Protein AF-A0A7C1AJK0-F1 (afdb_monomer)

Nearest PDB structures (foldseek):
  2ox6-assembly2_C  TM=2.836E-01  e=2.609E+00  Shewanella oneidensis MR-1
  5je6-assembly1_A  TM=2.688E-01  e=2.057E+00  Burkholderia glumae

Radius of gyration: 14.6 Å; Cα contacts (8 Å, |Δi|>4): 174; chains: 1; bounding box: 45×23×35 Å

Secondary structure (DSSP, 8-state):
-HHHHHHHHHHHHHHHTT-HHHHHHHHHHHHGGGS--TT--EEEEESTTSSHHHHHHHHHHT-SS---EE-S---HHHHHHHHHTT--EEEE---HHHHHHHHHHHSTTT--HHHHHHHHHHH-

pLDDT: mean 95.64, std 4.33, range [61.78, 98.62]

Solvent-accessible surface area (backbone atoms only — not comparable to full-atom values): 6879 Å² total; per-residue (Å²): 114,73,60,64,52,52,43,50,53,48,52,54,49,55,76,36,22,60,39,36,89,61,35,49,66,57,45,30,78,78,52,43,72,37,39,72,51,97,75,45,61,32,32,51,41,29,53,69,72,26,51,53,71,56,54,51,50,54,52,57,71,71,44,98,57,95,74,48,56,15,32,92,71,62,32,25,16,54,56,53,46,26,54,74,69,72,31,55,62,48,77,42,78,55,64,63,69,62,21,38,51,52,43,30,73,76,36,60,87,71,39,52,70,69,59,39,52,52,51,46,67,54,42,109

Foldseek 3Di:
DVQVVLLVVLVVLLVCLQPLVPNQVVVCVVPPLLADDPQAQEEQEEAAPLCRVVVVVVVCVPDPDDHRYRYDSNGLSRQVVCVVVVHHYHYRDDDQVNRLVVVCVVPVSRDDSVSSSSSNVRND

Mean predicted aligned error: 2.84 Å

Sequence (124 aa):
MKIKLKKLRRRIRTFLSDKPEVYIPLARILKGDFIVNKKTEIVIEGYPRSGNSFAEAAFRFSQTRPVRIAHHSHAAAQVRAGAHWHIPTIVLLREPEEAVRSLMMHHPQLFDAKMAFHEYLIFY

Structure (mmCIF, N/CA/C/O backbone):
data_AF-A0A7C1AJK0-F1
#
_entry.id   AF-A0A7C1AJK0-F1
#
loop_
_atom_site.group_PDB
_atom_site.id
_atom_site.type_symbol
_atom_site.label_atom_id
_atom_site.label_alt_id
_atom_site.label_comp_id
_atom_site.label_asym_id
_atom_site.label_entity_id
_atom_site.label_seq_id
_atom_site.pdbx_PDB_ins_code
_atom_site.Cartn_x
_atom_site.Cartn_y
_atom_site.Cartn_z
_atom_site.occupancy
_atom_site.B_iso_or_equiv
_atom_site.auth_seq_id
_atom_site.auth_comp_id
_atom_site.auth_asym_id
_atom_site.auth_atom_id
_atom_site.pdbx_PDB_model_num
ATOM 1 N N . MET A 1 1 ? 23.940 10.127 -9.007 1.00 61.78 1 MET A N 1
ATOM 2 C CA . MET A 1 1 ? 24.052 9.364 -7.737 1.00 61.78 1 MET A CA 1
ATOM 3 C C . MET A 1 1 ? 22.715 9.195 -6.995 1.00 61.78 1 MET A C 1
ATOM 5 O O . MET A 1 1 ? 22.338 8.065 -6.712 1.00 61.78 1 MET A O 1
ATOM 9 N N . LYS A 1 2 ? 21.941 10.269 -6.753 1.00 80.25 2 LYS A N 1
ATOM 10 C CA . LYS A 1 2 ? 20.691 10.223 -5.955 1.00 80.25 2 LYS A CA 1
ATOM 11 C C . LYS A 1 2 ? 19.583 9.291 -6.501 1.00 80.25 2 LYS A C 1
ATOM 13 O O . LYS A 1 2 ? 18.900 8.646 -5.713 1.00 80.25 2 LYS A O 1
ATOM 18 N N . ILE A 1 3 ? 19.417 9.170 -7.825 1.00 85.06 3 ILE A N 1
ATOM 19 C CA . ILE A 1 3 ? 18.373 8.312 -8.435 1.00 85.06 3 ILE A CA 1
ATOM 20 C C . ILE A 1 3 ? 18.686 6.817 -8.278 1.00 85.06 3 ILE A C 1
ATOM 22 O O . ILE A 1 3 ? 17.796 6.049 -7.925 1.00 85.06 3 ILE A O 1
ATOM 26 N N . LYS A 1 4 ? 19.948 6.400 -8.472 1.00 86.62 4 LYS A N 1
ATOM 27 C CA . LYS A 1 4 ? 20.359 4.995 -8.285 1.00 86.62 4 LYS A CA 1
ATOM 28 C C . LYS A 1 4 ? 20.078 4.524 -6.854 1.00 86.62 4 LYS A C 1
ATOM 30 O O . LYS A 1 4 ? 19.514 3.451 -6.673 1.00 86.62 4 LYS A O 1
ATOM 35 N N . LEU A 1 5 ? 20.370 5.366 -5.858 1.00 91.06 5 LEU A N 1
ATOM 36 C CA . LEU A 1 5 ? 20.064 5.079 -4.455 1.00 91.06 5 LEU A CA 1
ATOM 37 C C . LEU A 1 5 ? 18.550 4.982 -4.195 1.00 91.06 5 LEU A C 1
ATOM 39 O O . LEU A 1 5 ? 18.109 4.063 -3.511 1.00 91.06 5 LEU A O 1
ATOM 43 N N . LYS A 1 6 ? 17.736 5.877 -4.778 1.00 89.31 6 LYS A N 1
ATOM 44 C CA . LYS A 1 6 ? 16.264 5.796 -4.689 1.00 89.31 6 LYS A CA 1
ATOM 45 C C . LYS A 1 6 ? 15.722 4.498 -5.299 1.00 89.31 6 LYS A C 1
ATOM 47 O O . LYS A 1 6 ? 14.885 3.850 -4.675 1.00 89.31 6 LYS A O 1
ATOM 52 N N . LYS A 1 7 ? 16.227 4.090 -6.470 1.00 89.19 7 LYS A N 1
ATOM 53 C CA . LYS A 1 7 ? 15.856 2.822 -7.121 1.00 89.19 7 LYS A CA 1
ATOM 54 C C . LYS A 1 7 ? 16.281 1.607 -6.291 1.00 89.19 7 LYS A C 1
ATOM 56 O O . LYS A 1 7 ? 15.486 0.689 -6.123 1.00 89.19 7 LYS A O 1
ATOM 61 N N . LEU A 1 8 ? 17.486 1.617 -5.715 1.00 92.00 8 LEU A N 1
ATOM 62 C CA . LEU A 1 8 ? 17.951 0.553 -4.819 1.00 92.00 8 LEU A CA 1
ATOM 63 C C . LEU A 1 8 ? 17.067 0.444 -3.570 1.00 92.00 8 LEU A C 1
ATOM 65 O O . LEU A 1 8 ? 16.557 -0.632 -3.271 1.00 92.00 8 LEU A O 1
ATOM 69 N N . ARG A 1 9 ? 16.805 1.570 -2.891 1.00 91.31 9 ARG A N 1
ATOM 70 C CA . ARG A 1 9 ? 15.894 1.625 -1.739 1.00 91.31 9 ARG A CA 1
ATOM 71 C C . ARG A 1 9 ? 14.505 1.099 -2.099 1.00 91.31 9 ARG A C 1
ATOM 73 O O . ARG A 1 9 ? 13.898 0.395 -1.297 1.00 91.31 9 ARG A O 1
ATOM 80 N N . ARG A 1 10 ? 13.998 1.425 -3.293 1.00 91.94 10 ARG A N 1
ATOM 81 C CA . ARG A 1 10 ? 12.698 0.939 -3.767 1.00 91.94 10 ARG A CA 1
ATOM 82 C C . ARG A 1 10 ? 12.701 -0.576 -3.971 1.00 91.94 10 ARG A C 1
ATOM 84 O O . ARG A 1 10 ? 11.790 -1.219 -3.470 1.00 91.94 10 ARG A O 1
ATOM 91 N N . ARG A 1 11 ? 13.736 -1.142 -4.600 1.00 92.19 11 ARG A N 1
ATOM 92 C CA . ARG A 1 11 ? 13.886 -2.601 -4.765 1.00 92.19 11 ARG A CA 1
ATOM 93 C C . ARG A 1 11 ? 13.918 -3.333 -3.427 1.00 92.19 11 ARG A C 1
ATOM 95 O O . ARG A 1 11 ? 13.181 -4.295 -3.262 1.00 92.19 11 ARG A O 1
ATOM 102 N N . ILE A 1 12 ? 14.703 -2.838 -2.467 1.00 93.38 12 ILE A N 1
ATOM 103 C CA . ILE A 1 12 ? 14.752 -3.401 -1.107 1.00 93.38 12 ILE A CA 1
ATOM 104 C C . ILE A 1 12 ? 13.364 -3.340 -0.465 1.00 93.38 12 ILE A C 1
ATOM 106 O O . ILE A 1 12 ? 12.868 -4.344 0.033 1.00 93.38 12 ILE A O 1
ATOM 110 N N . ARG A 1 13 ? 12.699 -2.178 -0.527 1.00 93.38 13 ARG A N 1
ATOM 111 C CA . ARG A 1 13 ? 11.334 -2.023 -0.008 1.00 93.38 13 ARG A CA 1
ATOM 112 C C . ARG A 1 13 ? 10.378 -3.028 -0.651 1.00 93.38 13 ARG A C 1
ATOM 114 O O . ARG A 1 13 ? 9.595 -3.626 0.068 1.00 93.38 13 ARG A O 1
ATOM 121 N N . THR A 1 14 ? 10.426 -3.196 -1.970 1.00 93.38 14 THR A N 1
ATOM 122 C CA . THR A 1 14 ? 9.555 -4.117 -2.711 1.00 93.38 14 THR A CA 1
ATOM 123 C C . THR A 1 14 ? 9.811 -5.567 -2.313 1.00 93.38 14 THR A C 1
ATOM 125 O O . THR A 1 14 ? 8.861 -6.266 -1.990 1.00 93.38 14 THR A O 1
ATOM 128 N N . PHE A 1 15 ? 11.072 -5.990 -2.202 1.00 94.00 15 PHE A N 1
ATOM 129 C CA . PHE A 1 15 ? 11.428 -7.334 -1.733 1.00 94.00 15 PHE A CA 1
ATOM 130 C C . PHE A 1 15 ? 10.924 -7.652 -0.314 1.00 94.00 15 PHE A C 1
ATOM 132 O O . PHE A 1 15 ? 10.658 -8.808 0.006 1.00 94.00 15 PHE A O 1
ATOM 139 N N . LEU A 1 16 ? 10.818 -6.636 0.546 1.00 94.56 16 LEU A N 1
ATOM 140 C CA . LEU A 1 16 ? 10.268 -6.779 1.894 1.00 94.56 16 LEU A CA 1
ATOM 141 C C . LEU A 1 16 ? 8.748 -6.594 1.936 1.00 94.56 16 LEU A C 1
ATOM 143 O O . LEU A 1 16 ? 8.126 -6.946 2.931 1.00 94.56 16 LEU A O 1
ATOM 147 N N . SER A 1 17 ? 8.143 -6.008 0.901 1.00 93.56 17 SER A N 1
ATOM 148 C CA . SER A 1 17 ? 6.762 -5.517 0.948 1.00 93.56 17 SER A CA 1
ATOM 149 C C . SER A 1 17 ? 5.697 -6.604 1.009 1.00 93.56 17 SER A C 1
ATOM 151 O O . SER A 1 17 ? 4.543 -6.272 1.235 1.00 93.56 17 SER A O 1
ATOM 153 N N . ASP A 1 18 ? 6.070 -7.868 0.863 1.00 94.62 18 ASP A N 1
ATOM 154 C CA . ASP A 1 18 ? 5.226 -9.050 1.001 1.00 94.62 18 ASP A CA 1
ATOM 155 C C . ASP A 1 18 ? 5.426 -9.780 2.338 1.00 94.62 18 ASP A C 1
ATOM 157 O O . ASP A 1 18 ? 4.694 -10.726 2.590 1.00 94.62 18 ASP A O 1
ATOM 161 N N . LYS A 1 19 ? 6.365 -9.367 3.204 1.00 96.50 19 LYS A N 1
ATOM 162 C CA . LYS A 1 19 ? 6.732 -10.054 4.463 1.00 96.50 19 LYS A CA 1
ATOM 163 C C . LYS A 1 19 ? 6.287 -9.243 5.690 1.00 96.50 19 LYS A C 1
ATOM 165 O O . LYS A 1 19 ? 7.025 -8.340 6.107 1.00 96.50 19 LYS A O 1
ATOM 170 N N . PRO A 1 20 ? 5.098 -9.505 6.271 1.00 95.94 20 PRO A N 1
ATOM 171 C CA . PRO A 1 20 ? 4.555 -8.729 7.388 1.00 95.94 20 PRO A CA 1
ATOM 172 C C . PRO A 1 20 ? 5.488 -8.614 8.591 1.00 95.94 20 PRO A C 1
ATOM 174 O O . PRO A 1 20 ? 5.620 -7.533 9.163 1.00 95.94 20 PRO A O 1
ATOM 177 N N . GLU A 1 21 ? 6.171 -9.703 8.936 1.00 95.19 21 GLU A N 1
ATOM 178 C CA . GLU A 1 21 ? 6.999 -9.847 10.136 1.00 95.19 21 GLU A CA 1
ATOM 179 C C . GLU A 1 21 ? 8.187 -8.880 10.126 1.00 95.19 21 GLU A C 1
ATOM 181 O O . GLU A 1 21 ? 8.648 -8.438 11.175 1.00 95.19 21 GLU A O 1
ATOM 186 N N . VAL A 1 22 ? 8.655 -8.509 8.931 1.00 95.25 22 VAL A N 1
ATOM 187 C CA . VAL A 1 22 ? 9.777 -7.585 8.736 1.00 95.25 22 VAL A CA 1
ATOM 188 C C . VAL A 1 22 ? 9.280 -6.195 8.349 1.00 95.25 22 VAL A C 1
ATOM 190 O O . VAL A 1 22 ? 9.731 -5.186 8.897 1.00 95.25 22 VAL A O 1
ATOM 193 N N . TYR A 1 23 ? 8.345 -6.119 7.400 1.00 96.06 23 TYR A N 1
ATOM 194 C CA . TYR A 1 23 ? 7.906 -4.848 6.836 1.00 96.06 23 TYR A CA 1
ATOM 195 C C . TYR A 1 23 ? 7.109 -4.011 7.831 1.00 96.06 23 TYR A C 1
ATOM 197 O O . TYR A 1 23 ? 7.351 -2.810 7.927 1.00 96.06 23 TYR A O 1
ATOM 205 N N . ILE A 1 24 ? 6.169 -4.613 8.568 1.00 96.69 24 ILE A N 1
ATOM 206 C CA . ILE A 1 24 ? 5.252 -3.869 9.441 1.00 96.69 24 ILE A CA 1
ATOM 207 C C . ILE A 1 24 ? 6.002 -3.173 10.584 1.00 96.69 24 ILE A C 1
ATOM 209 O O . ILE A 1 24 ? 5.814 -1.961 10.728 1.00 96.69 24 ILE A O 1
ATOM 213 N N . PRO A 1 25 ? 6.888 -3.839 11.359 1.00 94.75 25 PRO A N 1
ATOM 214 C CA . PRO A 1 25 ? 7.643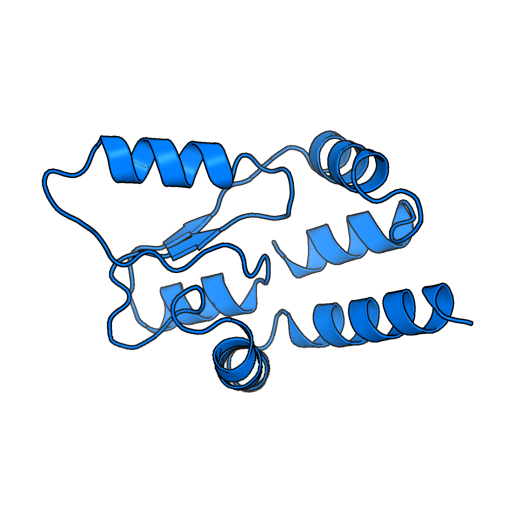 -3.160 12.413 1.00 94.75 25 PRO A CA 1
ATOM 215 C C . PRO A 1 25 ? 8.483 -1.996 11.878 1.00 94.75 25 PRO A C 1
ATOM 217 O O . PRO A 1 25 ? 8.425 -0.892 12.419 1.00 94.75 25 PRO A O 1
ATOM 220 N N . LEU A 1 26 ? 9.198 -2.207 10.766 1.00 94.06 26 LEU A N 1
ATOM 221 C CA . LEU A 1 26 ? 10.029 -1.174 10.146 1.00 94.06 26 LEU A CA 1
ATOM 222 C C . LEU A 1 26 ? 9.191 0.000 9.624 1.00 94.06 26 LEU A C 1
ATOM 224 O O . LEU A 1 26 ? 9.524 1.166 9.843 1.00 94.06 26 LEU A O 1
ATOM 228 N N . ALA A 1 27 ? 8.093 -0.294 8.927 1.00 94.06 27 ALA A N 1
ATOM 229 C CA . ALA A 1 27 ? 7.223 0.722 8.359 1.00 94.06 27 ALA A CA 1
ATOM 230 C C . ALA A 1 27 ? 6.524 1.539 9.452 1.00 94.06 27 ALA A C 1
ATOM 232 O O . ALA A 1 27 ? 6.371 2.745 9.275 1.00 94.06 27 ALA A O 1
ATOM 233 N N . ARG A 1 28 ? 6.154 0.930 10.588 1.00 94.50 28 ARG A N 1
ATOM 234 C CA . ARG A 1 28 ? 5.531 1.630 11.724 1.00 94.50 28 ARG A CA 1
ATOM 235 C C . ARG A 1 28 ? 6.419 2.720 12.307 1.00 94.50 28 ARG A C 1
ATOM 237 O O . ARG A 1 28 ? 5.907 3.787 12.622 1.00 94.50 28 ARG A O 1
ATOM 244 N N . ILE A 1 29 ? 7.730 2.494 12.393 1.00 93.12 29 ILE A N 1
ATOM 245 C CA . ILE A 1 29 ? 8.681 3.512 12.875 1.00 93.12 29 ILE A CA 1
ATOM 246 C C . ILE A 1 29 ? 8.663 4.746 11.959 1.00 93.12 29 ILE A C 1
ATOM 248 O O . ILE A 1 29 ? 8.783 5.873 12.424 1.00 93.12 29 ILE A O 1
ATOM 252 N N . LEU A 1 30 ? 8.487 4.539 10.651 1.00 90.38 30 LEU A N 1
ATOM 253 C CA . LEU A 1 30 ? 8.577 5.604 9.649 1.00 90.38 30 LEU A CA 1
ATOM 254 C C . LEU A 1 30 ? 7.236 6.267 9.314 1.00 90.38 30 LEU A C 1
ATOM 256 O O . LEU A 1 30 ? 7.224 7.406 8.854 1.00 90.38 30 LEU A O 1
ATOM 260 N N . LYS A 1 31 ? 6.123 5.540 9.452 1.00 91.38 31 LYS A N 1
ATOM 261 C CA . LYS A 1 31 ? 4.791 5.947 8.974 1.00 91.38 31 LYS A CA 1
ATOM 262 C C . LYS A 1 31 ? 3.709 5.942 10.060 1.00 91.38 31 LYS A C 1
ATOM 264 O O . LYS A 1 31 ? 2.586 6.342 9.774 1.00 91.38 31 LYS A O 1
ATOM 269 N N . GLY A 1 32 ? 4.020 5.517 11.284 1.00 92.56 32 GLY A N 1
ATOM 270 C CA . GLY A 1 32 ? 3.096 5.576 12.417 1.00 92.56 32 GLY A CA 1
ATOM 271 C C . GLY A 1 32 ? 1.775 4.848 12.158 1.00 92.56 32 GLY A C 1
ATOM 272 O O . GLY A 1 32 ? 1.768 3.704 11.699 1.00 92.56 32 GLY A O 1
ATOM 273 N N . ASP A 1 33 ? 0.667 5.534 12.443 1.00 91.00 33 ASP A N 1
ATOM 274 C CA . ASP A 1 33 ? -0.695 4.981 12.422 1.00 91.00 33 ASP A CA 1
ATOM 275 C C . ASP A 1 33 ? -1.239 4.661 11.021 1.00 91.00 33 ASP A C 1
ATOM 277 O O . ASP A 1 33 ? -2.249 3.970 10.910 1.00 91.00 33 ASP A O 1
ATOM 281 N N . PHE A 1 34 ? -0.552 5.077 9.949 1.00 94.38 34 PHE A N 1
ATOM 282 C CA . PHE A 1 34 ? -0.862 4.600 8.596 1.00 94.38 34 PHE A CA 1
ATOM 283 C C . PHE A 1 34 ? -0.600 3.103 8.435 1.00 94.38 34 PHE A C 1
ATOM 285 O O . PHE A 1 34 ? -1.141 2.477 7.524 1.00 94.38 34 PHE A O 1
ATOM 292 N N . ILE A 1 35 ? 0.241 2.537 9.303 1.00 97.75 35 ILE A N 1
ATOM 293 C CA . ILE A 1 35 ? 0.559 1.121 9.301 1.00 97.75 35 ILE A CA 1
ATOM 294 C C . ILE A 1 35 ? -0.319 0.378 10.305 1.00 97.75 35 ILE A C 1
ATOM 296 O O . ILE A 1 35 ? -0.454 0.794 11.461 1.00 97.75 35 ILE A O 1
ATOM 300 N N . VAL A 1 36 ? -0.865 -0.754 9.858 1.00 97.50 36 VAL A N 1
ATOM 301 C CA . VAL A 1 36 ? -1.724 -1.638 10.652 1.00 97.50 36 VAL A CA 1
ATOM 302 C C . VAL A 1 36 ? -1.139 -1.910 12.042 1.00 97.50 36 VAL A C 1
ATOM 304 O O . VAL A 1 36 ? 0.042 -2.232 12.225 1.00 97.50 36 VAL A O 1
ATOM 307 N N . ASN A 1 37 ? -1.978 -1.731 13.058 1.00 96.19 37 ASN A N 1
ATOM 308 C CA . ASN A 1 37 ? -1.637 -1.905 14.461 1.00 96.19 37 ASN A CA 1
ATOM 309 C C . ASN A 1 37 ? -2.861 -2.349 15.279 1.00 96.19 37 ASN A C 1
ATOM 311 O O . ASN A 1 37 ? -3.961 -2.475 14.757 1.00 96.19 37 ASN A O 1
ATOM 315 N N . LYS A 1 38 ? -2.676 -2.565 16.587 1.00 94.50 38 LYS A N 1
ATOM 316 C CA . LYS A 1 38 ? -3.732 -3.049 17.498 1.00 94.50 38 LYS A CA 1
ATOM 317 C C . LYS A 1 38 ? -4.958 -2.130 17.606 1.00 94.50 38 LYS A C 1
ATOM 319 O O . LYS A 1 38 ? -5.981 -2.563 18.112 1.00 94.50 38 LYS A O 1
ATOM 324 N N . LYS A 1 39 ? -4.842 -0.861 17.207 1.00 96.62 39 LYS A N 1
ATOM 325 C CA . LYS A 1 39 ? -5.947 0.105 17.188 1.00 96.62 39 LYS A CA 1
ATOM 326 C C . LYS A 1 39 ? -6.572 0.238 15.797 1.00 96.62 39 LYS A C 1
ATOM 328 O O . LYS A 1 39 ? -7.494 1.028 15.648 1.00 96.62 39 LYS A O 1
ATOM 333 N N . THR A 1 40 ? -6.049 -0.441 14.776 1.00 98.19 40 THR A N 1
ATOM 334 C CA . THR A 1 40 ? -6.607 -0.390 13.422 1.00 98.19 40 THR A CA 1
ATOM 335 C C . THR A 1 40 ? -7.961 -1.084 13.395 1.00 98.19 40 THR A C 1
ATOM 337 O O . THR A 1 40 ? -8.101 -2.200 13.883 1.00 98.19 40 THR A O 1
ATOM 340 N N . GLU A 1 41 ? -8.942 -0.417 12.799 1.00 98.38 41 GLU A N 1
ATOM 341 C CA . GLU A 1 41 ? -10.320 -0.902 12.696 1.00 98.38 41 GLU A CA 1
ATOM 342 C C . GLU A 1 41 ? -10.634 -1.439 11.296 1.00 98.38 41 GLU A C 1
ATOM 344 O O . GLU A 1 41 ? -11.496 -2.298 11.143 1.00 98.38 41 GLU A O 1
ATOM 349 N N . ILE A 1 42 ? -9.927 -0.949 10.275 1.00 98.62 42 ILE A N 1
ATOM 350 C CA . ILE A 1 42 ? -10.046 -1.404 8.888 1.00 98.62 42 ILE A CA 1
ATOM 351 C C . ILE A 1 42 ? -8.737 -1.145 8.134 1.00 98.62 42 ILE A C 1
ATOM 353 O O . ILE A 1 42 ? -8.047 -0.150 8.378 1.00 98.62 42 ILE A O 1
ATOM 357 N N . VAL A 1 43 ? -8.397 -2.031 7.203 1.00 98.62 43 VAL A N 1
ATOM 358 C CA . VAL A 1 43 ? -7.324 -1.830 6.223 1.00 98.62 43 VAL A CA 1
ATOM 359 C C . VAL A 1 43 ? -7.953 -1.507 4.872 1.00 98.62 43 VAL A C 1
ATOM 361 O O . VAL A 1 43 ? -8.817 -2.245 4.405 1.00 98.62 43 VAL A O 1
ATOM 364 N N . ILE A 1 44 ? -7.517 -0.421 4.233 1.00 98.44 44 ILE A N 1
ATOM 365 C CA . ILE A 1 44 ? -7.903 -0.086 2.855 1.00 98.44 44 ILE A CA 1
ATOM 366 C C . ILE A 1 44 ? -6.621 0.129 2.066 1.00 98.44 44 ILE A C 1
ATOM 368 O O . ILE A 1 44 ? -5.897 1.105 2.280 1.00 98.44 44 ILE A O 1
ATOM 372 N N . GLU A 1 45 ? -6.324 -0.804 1.170 1.00 98.00 45 GLU A N 1
ATOM 373 C CA . GLU A 1 45 ? -5.084 -0.795 0.407 1.00 98.00 45 GLU A CA 1
ATOM 374 C C . GLU A 1 45 ? -5.268 -1.293 -1.015 1.00 98.00 45 GLU A C 1
ATOM 376 O O . GLU A 1 45 ? -6.176 -2.043 -1.343 1.00 98.00 45 GLU A O 1
ATOM 381 N N . GLY A 1 46 ? -4.337 -0.891 -1.856 1.00 98.12 46 GLY A N 1
ATOM 382 C CA . GLY A 1 46 ? -4.262 -1.253 -3.255 1.00 98.12 46 GLY A CA 1
ATOM 383 C C . GLY A 1 46 ? -2.892 -0.865 -3.777 1.00 98.12 46 GLY A C 1
ATOM 384 O O . GLY A 1 46 ? -2.202 -0.007 -3.206 1.00 98.12 46 GLY A O 1
ATOM 385 N N . TYR A 1 47 ? -2.502 -1.442 -4.909 1.00 98.19 47 TYR A N 1
ATOM 386 C CA . TYR A 1 47 ? -1.328 -0.957 -5.623 1.00 98.19 47 TYR A CA 1
ATOM 387 C C . TYR A 1 47 ? -1.480 0.558 -5.887 1.00 98.19 47 TYR A C 1
ATOM 389 O O . TYR A 1 47 ? -2.614 1.037 -6.063 1.00 98.19 47 TYR A O 1
ATOM 397 N N . PRO A 1 48 ? -0.395 1.362 -5.895 1.00 97.56 48 PRO A N 1
ATOM 398 C CA . PRO A 1 48 ? -0.500 2.791 -6.156 1.00 97.56 48 PRO A CA 1
ATOM 399 C C . PRO A 1 48 ? -1.327 3.077 -7.411 1.00 97.56 48 PRO A C 1
ATOM 401 O O . PRO A 1 48 ? -1.236 2.365 -8.401 1.00 97.56 48 PRO A O 1
ATOM 404 N N . ARG A 1 49 ? -2.110 4.161 -7.388 1.00 97.38 49 ARG A N 1
ATOM 405 C CA . ARG A 1 49 ? -2.973 4.573 -8.515 1.00 97.38 49 ARG A CA 1
ATOM 406 C C . ARG A 1 49 ? -4.177 3.653 -8.804 1.00 97.38 49 ARG A C 1
ATOM 408 O O . ARG A 1 49 ? -4.803 3.805 -9.851 1.00 97.38 49 ARG A O 1
ATOM 415 N N . SER A 1 50 ? -4.568 2.806 -7.849 1.00 98.19 50 SER A N 1
ATOM 416 C CA . SER A 1 50 ? -5.764 1.938 -7.924 1.00 98.19 50 SER A CA 1
ATOM 417 C C . 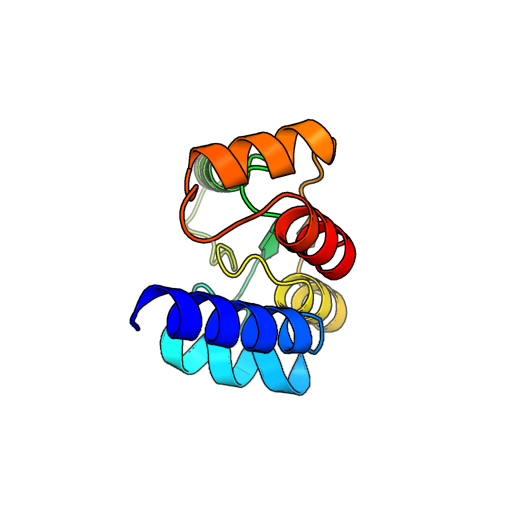SER A 1 50 ? -6.988 2.505 -7.182 1.00 98.19 50 SER A C 1
ATOM 419 O O . SER A 1 50 ? -7.774 1.761 -6.617 1.00 98.19 50 SER A O 1
ATOM 421 N N . GLY A 1 51 ? -7.134 3.834 -7.104 1.00 97.69 51 GLY A N 1
ATOM 422 C CA . GLY A 1 51 ? -8.285 4.462 -6.429 1.00 97.69 51 GLY A CA 1
ATOM 423 C C . GLY A 1 51 ? -8.192 4.562 -4.899 1.00 97.69 51 GLY A C 1
ATOM 424 O O . GLY A 1 51 ? -9.177 4.914 -4.262 1.00 97.69 51 GLY A O 1
ATOM 425 N N . ASN A 1 52 ? -7.014 4.325 -4.307 1.00 97.75 52 ASN A N 1
ATOM 426 C CA . ASN A 1 52 ? -6.791 4.344 -2.850 1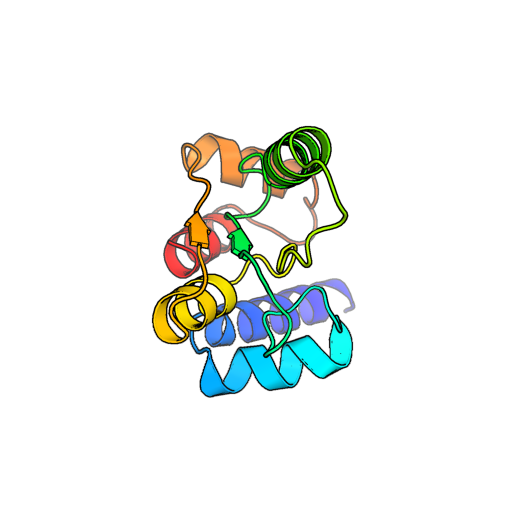.00 97.75 52 ASN A CA 1
ATOM 427 C C . ASN A 1 52 ? -7.368 5.573 -2.134 1.00 97.75 52 ASN A C 1
ATOM 429 O O . ASN A 1 52 ? -8.164 5.428 -1.214 1.00 97.75 52 ASN A O 1
ATOM 433 N N . SER A 1 53 ? -7.001 6.779 -2.572 1.00 96.44 53 SER A N 1
ATOM 434 C CA . SER A 1 53 ? -7.464 8.017 -1.933 1.00 96.44 53 SER A CA 1
ATOM 435 C C . SER A 1 53 ? -8.972 8.225 -2.084 1.00 96.44 53 SER A C 1
ATOM 437 O O . SER A 1 53 ? -9.605 8.750 -1.176 1.00 96.44 53 SER A O 1
ATOM 439 N N . PHE A 1 54 ? -9.559 7.788 -3.205 1.00 98.00 54 PHE A N 1
ATOM 440 C CA . PHE A 1 54 ? -11.007 7.851 -3.404 1.00 98.00 54 PHE A CA 1
ATOM 441 C C . PHE A 1 54 ? -11.732 6.902 -2.447 1.00 98.00 54 PHE A C 1
ATOM 443 O O . PH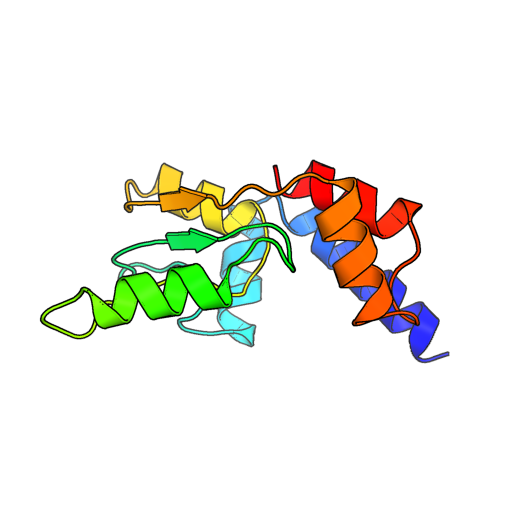E A 1 54 ? -12.635 7.334 -1.742 1.00 98.00 54 PHE A O 1
ATOM 450 N N . ALA A 1 55 ? -11.310 5.637 -2.377 1.00 98.31 55 ALA A N 1
ATOM 451 C CA . ALA A 1 55 ? -11.927 4.645 -1.499 1.00 98.31 55 ALA A CA 1
ATOM 452 C C . ALA A 1 55 ? -11.784 5.018 -0.017 1.00 98.31 55 ALA A C 1
ATOM 454 O O . ALA A 1 55 ? -12.742 4.895 0.740 1.00 98.31 55 ALA A O 1
ATOM 455 N N . GLU A 1 56 ? -10.615 5.520 0.392 1.00 97.62 56 GLU A N 1
ATOM 456 C CA . GLU A 1 56 ? -10.400 6.030 1.747 1.00 97.62 56 GLU A CA 1
ATOM 457 C C . GLU A 1 56 ? -11.357 7.189 2.065 1.00 97.62 56 GLU A C 1
ATOM 459 O O . GLU A 1 56 ? -12.053 7.150 3.080 1.00 97.62 56 GLU A O 1
ATOM 464 N N . ALA A 1 57 ? -11.434 8.197 1.189 1.00 98.00 57 ALA A N 1
ATOM 465 C CA . ALA A 1 57 ? -12.308 9.352 1.382 1.00 98.00 57 ALA A CA 1
ATOM 466 C C . ALA A 1 57 ? -13.792 8.958 1.395 1.00 98.00 57 ALA A C 1
ATOM 468 O O . ALA A 1 57 ? -14.523 9.375 2.291 1.00 98.00 57 ALA A O 1
ATOM 469 N N . ALA A 1 58 ? -14.228 8.118 0.453 1.00 98.38 58 ALA A N 1
ATOM 470 C CA . ALA A 1 58 ? -15.598 7.619 0.375 1.00 98.38 58 ALA A CA 1
ATOM 471 C C . ALA A 1 58 ? -15.976 6.810 1.623 1.00 98.38 58 ALA A C 1
ATOM 473 O O . ALA A 1 58 ? -17.054 7.007 2.189 1.00 98.38 58 ALA A O 1
ATOM 474 N N . PHE A 1 59 ? -15.069 5.9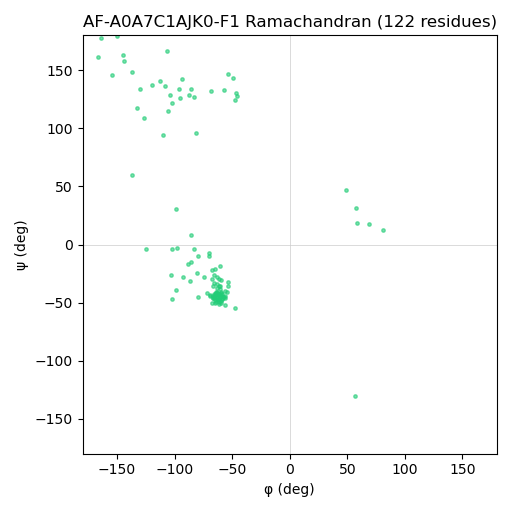50 2.102 1.00 98.38 59 PHE A N 1
ATOM 475 C CA . PHE A 1 59 ? -15.283 5.206 3.336 1.00 98.38 59 PHE A CA 1
ATOM 476 C C . PHE A 1 59 ? -15.432 6.157 4.521 1.00 98.38 59 PHE A C 1
ATOM 478 O O . PHE A 1 59 ? -16.431 6.057 5.227 1.00 98.38 59 PHE A O 1
ATOM 485 N N . ARG A 1 60 ? -14.499 7.106 4.709 1.00 97.62 60 ARG A N 1
ATOM 486 C CA . ARG A 1 60 ? -14.557 8.098 5.799 1.00 97.62 60 ARG A CA 1
ATOM 487 C C . ARG A 1 60 ? -15.842 8.914 5.771 1.00 97.62 60 ARG A C 1
ATOM 489 O O . ARG A 1 60 ? -16.458 9.081 6.815 1.00 97.62 60 ARG A O 1
ATOM 496 N N . PHE A 1 61 ? -16.240 9.388 4.593 1.00 98.25 61 PHE A N 1
ATOM 497 C CA . PHE A 1 61 ? -17.463 10.166 4.404 1.00 98.25 61 PHE A CA 1
ATOM 498 C C . PHE A 1 61 ? -18.722 9.377 4.787 1.00 98.25 61 PHE A C 1
ATOM 500 O O . PHE A 1 61 ? -19.693 9.953 5.261 1.00 98.25 61 PHE A O 1
ATOM 507 N N . SER A 1 62 ? -18.684 8.053 4.634 1.00 98.12 62 SER A N 1
ATOM 508 C CA . SER A 1 62 ? -19.800 7.166 4.971 1.00 98.12 62 SER A CA 1
ATOM 509 C C . SER A 1 62 ? -19.861 6.785 6.459 1.00 98.12 62 SER A C 1
ATOM 511 O O . SER A 1 62 ? -20.779 6.071 6.856 1.00 98.12 62 SER A O 1
ATOM 513 N N . GLN A 1 63 ? -18.896 7.205 7.292 1.00 98.12 63 GLN A N 1
ATOM 514 C CA . GLN A 1 63 ? -18.873 6.862 8.718 1.00 98.12 63 GLN A CA 1
ATOM 515 C C . GLN A 1 63 ? -19.539 7.936 9.578 1.00 98.12 63 GLN A C 1
ATOM 517 O O . GLN A 1 63 ? -19.330 9.130 9.389 1.00 98.12 63 GLN A O 1
ATOM 522 N N . THR A 1 64 ? -20.254 7.507 10.618 1.00 98.06 64 THR A N 1
ATOM 523 C CA . THR A 1 64 ? -20.842 8.403 11.633 1.00 98.06 64 THR A CA 1
ATOM 524 C C . THR A 1 64 ? -19.838 8.867 12.691 1.00 98.06 64 THR A C 1
ATOM 526 O O . THR A 1 64 ? -20.139 9.750 13.491 1.00 98.06 64 THR A O 1
ATOM 529 N N . ARG A 1 65 ? -18.638 8.276 12.714 1.00 98.00 65 ARG A N 1
ATOM 530 C CA . ARG A 1 65 ? -17.541 8.623 13.623 1.00 98.00 65 ARG A CA 1
ATOM 531 C C . ARG A 1 65 ? -16.185 8.481 12.933 1.00 98.00 65 ARG A C 1
ATOM 533 O O . ARG A 1 65 ? -16.076 7.753 11.946 1.00 98.00 65 ARG A O 1
ATOM 540 N N . PRO A 1 66 ? -15.114 9.073 13.486 1.00 96.88 66 PRO A N 1
ATOM 541 C CA . PRO A 1 66 ? -13.760 8.751 13.061 1.00 96.88 66 PRO A CA 1
ATOM 542 C C . PRO A 1 66 ? -13.465 7.249 13.203 1.00 96.88 66 PRO A C 1
ATOM 544 O O . PRO A 1 66 ? -13.739 6.647 14.246 1.00 96.88 66 PRO A O 1
ATOM 547 N N . VAL A 1 67 ? -12.879 6.665 12.155 1.00 97.81 67 VAL A N 1
ATOM 548 C CA . VAL A 1 67 ? -12.412 5.270 12.108 1.00 97.81 67 VAL A CA 1
ATOM 549 C C . VAL A 1 67 ? -10.906 5.250 11.837 1.00 97.81 67 VAL A C 1
ATOM 551 O O . VAL A 1 67 ? -10.395 6.010 11.001 1.00 97.81 67 VAL A O 1
ATOM 554 N N . ARG A 1 68 ? -10.176 4.392 12.553 1.00 97.69 68 ARG A N 1
ATOM 555 C CA . ARG A 1 68 ? -8.727 4.196 12.412 1.00 97.69 68 ARG A CA 1
ATOM 556 C C . ARG A 1 68 ? -8.426 3.266 11.240 1.00 97.69 68 ARG A C 1
ATOM 558 O O . ARG A 1 68 ? -8.435 2.043 11.375 1.00 97.69 68 ARG A O 1
ATOM 565 N N . ILE A 1 69 ? -8.145 3.875 10.094 1.00 98.19 69 ILE A N 1
ATOM 566 C CA . ILE A 1 69 ? -7.864 3.187 8.832 1.00 98.19 69 ILE A CA 1
ATOM 567 C C . ILE A 1 69 ? -6.351 3.038 8.654 1.00 98.19 69 ILE A C 1
ATOM 569 O O . ILE A 1 69 ? -5.637 4.040 8.668 1.00 98.19 69 ILE A O 1
ATOM 573 N N . ALA A 1 70 ? -5.871 1.815 8.433 1.00 97.94 70 ALA A N 1
ATOM 574 C CA . ALA A 1 70 ? -4.512 1.583 7.947 1.00 97.94 70 ALA A CA 1
ATOM 575 C C . ALA A 1 70 ? -4.488 1.629 6.412 1.00 97.94 70 ALA A C 1
ATOM 577 O O . ALA A 1 70 ? -5.299 0.976 5.753 1.00 97.94 70 ALA A O 1
ATOM 578 N N . HIS A 1 71 ? -3.581 2.427 5.847 1.00 96.56 71 HIS A N 1
ATOM 579 C CA . HIS A 1 71 ? -3.549 2.762 4.421 1.00 96.56 71 HIS A CA 1
ATOM 580 C C . HIS A 1 71 ? -2.194 3.359 3.998 1.00 96.56 71 HIS A C 1
ATOM 582 O O . HIS A 1 71 ? -1.321 3.610 4.825 1.00 96.56 71 HIS A O 1
ATOM 588 N N . HIS A 1 72 ? -2.015 3.669 2.709 1.00 93.50 72 HIS A N 1
ATOM 589 C CA . HIS A 1 72 ? -0.859 4.414 2.176 1.00 93.50 72 HIS A CA 1
ATOM 590 C C . HIS A 1 72 ? 0.533 3.785 2.450 1.00 93.50 72 HIS A C 1
ATOM 592 O O . HIS A 1 72 ? 1.578 4.449 2.333 1.00 93.50 72 HIS A O 1
ATOM 598 N N . SER A 1 73 ? 0.610 2.494 2.779 1.00 94.06 73 SER A N 1
ATOM 599 C CA . SER A 1 73 ? 1.858 1.732 2.696 1.00 94.06 73 SER A CA 1
ATOM 600 C C . SER A 1 73 ? 2.075 1.146 1.305 1.00 94.06 73 SER A C 1
ATOM 602 O O . SER A 1 73 ? 3.240 1.082 0.888 1.00 94.06 73 SER A O 1
ATOM 604 N N . HIS A 1 74 ? 0.998 0.796 0.592 1.00 95.88 74 HIS A N 1
ATOM 605 C CA . HIS A 1 74 ? 1.035 0.144 -0.719 1.00 95.88 74 HIS A CA 1
ATOM 606 C C . HIS A 1 74 ? 1.984 -1.064 -0.719 1.00 95.88 74 HIS A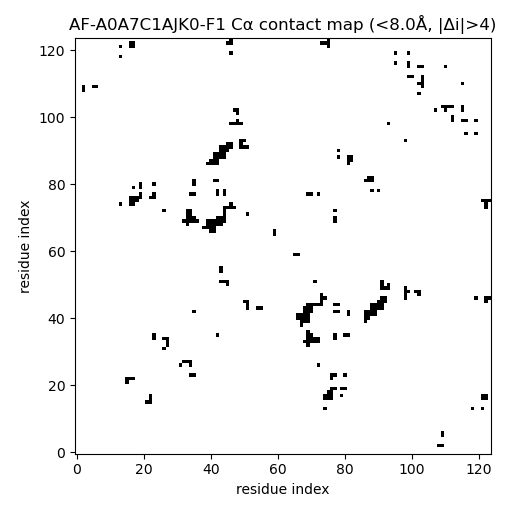 C 1
ATOM 608 O O . HIS A 1 74 ? 2.891 -1.186 -1.555 1.00 95.88 74 HIS A O 1
ATOM 614 N N . ALA A 1 75 ? 1.856 -1.895 0.313 1.00 97.06 75 ALA A N 1
ATOM 615 C CA . ALA A 1 75 ? 2.610 -3.126 0.496 1.00 97.06 75 ALA A CA 1
ATOM 616 C C . ALA A 1 75 ? 1.637 -4.261 0.812 1.00 97.06 75 ALA A C 1
ATOM 618 O O . ALA A 1 75 ? 0.789 -4.101 1.693 1.00 97.06 75 ALA A O 1
ATOM 619 N N . ALA A 1 76 ? 1.809 -5.409 0.155 1.00 97.81 76 ALA A N 1
ATOM 620 C CA . ALA A 1 76 ? 1.037 -6.618 0.436 1.00 97.81 76 ALA A CA 1
ATOM 621 C C . ALA A 1 76 ? 1.096 -7.004 1.922 1.00 97.81 76 ALA A C 1
ATOM 623 O O . ALA A 1 76 ? 0.120 -7.473 2.489 1.00 97.81 76 ALA A O 1
ATOM 624 N N . ALA A 1 77 ? 2.213 -6.727 2.595 1.00 97.88 77 ALA A N 1
ATOM 625 C CA . ALA A 1 77 ? 2.420 -6.941 4.019 1.00 97.88 77 ALA A CA 1
ATOM 626 C C . ALA A 1 77 ? 1.343 -6.283 4.898 1.00 97.88 77 ALA A C 1
ATOM 628 O O . ALA A 1 77 ? 0.959 -6.865 5.908 1.00 97.88 77 ALA A O 1
ATOM 629 N N . GLN A 1 78 ? 0.836 -5.103 4.518 1.00 97.69 78 GLN A N 1
ATOM 630 C CA . GLN A 1 78 ? -0.248 -4.433 5.241 1.00 97.69 78 GLN A CA 1
ATOM 631 C C . GLN A 1 78 ? -1.575 -5.189 5.099 1.00 97.69 78 GLN A C 1
ATOM 633 O O . GLN A 1 78 ? -2.264 -5.401 6.095 1.00 97.69 78 GLN A O 1
ATOM 638 N N . VAL A 1 79 ? -1.891 -5.651 3.886 1.00 98.12 79 VAL A N 1
ATOM 639 C CA . VAL A 1 79 ? -3.076 -6.475 3.597 1.00 98.12 79 VAL A CA 1
ATOM 640 C C . VAL A 1 79 ? -2.985 -7.821 4.319 1.00 98.12 79 VAL A C 1
ATOM 642 O O . VAL A 1 79 ? -3.904 -8.201 5.038 1.00 98.12 79 VAL A O 1
ATOM 645 N N . ARG A 1 80 ? -1.845 -8.513 4.196 1.00 98.12 80 ARG A N 1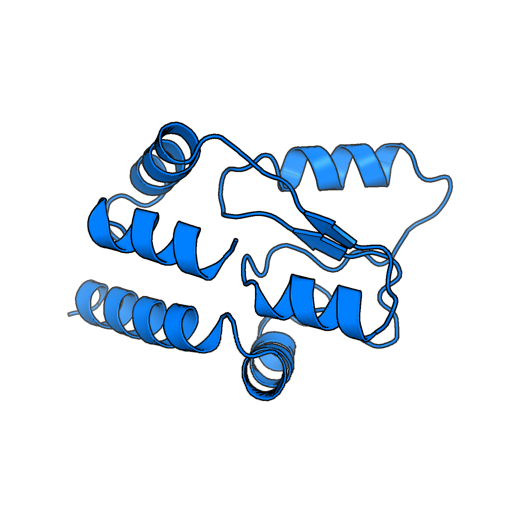
ATOM 646 C CA . ARG A 1 80 ? -1.584 -9.805 4.846 1.00 98.12 80 ARG A CA 1
ATOM 647 C C . ARG A 1 80 ? -1.687 -9.705 6.367 1.00 98.12 80 ARG A C 1
ATOM 649 O O . ARG A 1 80 ? -2.304 -10.566 6.981 1.00 98.12 80 ARG A O 1
ATOM 656 N N . ALA A 1 81 ? -1.121 -8.658 6.971 1.00 98.00 81 ALA A N 1
ATOM 657 C CA . ALA A 1 81 ? -1.235 -8.424 8.409 1.00 98.00 81 ALA A CA 1
ATOM 658 C C . ALA A 1 81 ? -2.680 -8.123 8.835 1.00 98.00 81 ALA A C 1
ATOM 660 O O . ALA A 1 81 ? -3.136 -8.683 9.826 1.00 98.00 81 ALA A O 1
ATOM 661 N N . GLY A 1 82 ? -3.409 -7.295 8.075 1.00 97.88 82 GLY A N 1
ATOM 662 C CA . GLY A 1 82 ? -4.830 -7.029 8.316 1.00 97.88 82 GLY A CA 1
ATOM 663 C C . GLY A 1 82 ? -5.666 -8.308 8.323 1.00 97.88 82 GLY A C 1
ATOM 664 O O . GLY A 1 82 ? -6.349 -8.590 9.307 1.00 97.88 82 GLY A O 1
ATOM 665 N N . ALA A 1 83 ? -5.528 -9.124 7.276 1.00 97.50 83 ALA A N 1
ATOM 666 C CA . ALA A 1 83 ? -6.215 -10.406 7.158 1.00 97.50 83 ALA A CA 1
ATOM 667 C C . ALA A 1 83 ? -5.829 -11.380 8.285 1.00 97.50 83 ALA A C 1
ATOM 669 O O . ALA A 1 83 ? -6.703 -11.963 8.921 1.00 97.50 83 ALA A O 1
ATOM 670 N N . HIS A 1 84 ? -4.532 -11.521 8.582 1.00 97.62 84 HIS A N 1
ATOM 671 C CA . HIS A 1 84 ? -4.045 -12.410 9.640 1.00 97.62 84 HIS A CA 1
ATOM 672 C C . HIS A 1 84 ? -4.545 -12.005 11.038 1.00 97.62 84 HIS A C 1
ATOM 674 O O . HIS A 1 84 ? -4.814 -12.861 11.878 1.00 97.62 84 HIS A O 1
ATOM 680 N N . TRP A 1 85 ? -4.702 -10.705 11.296 1.00 97.62 85 TRP A N 1
ATOM 681 C CA . TRP A 1 85 ? -5.241 -10.184 12.555 1.00 97.62 85 TRP A CA 1
ATOM 682 C C . TRP A 1 85 ? -6.772 -10.104 12.582 1.00 97.62 85 TRP A C 1
ATOM 684 O O . TRP A 1 85 ? -7.320 -9.567 13.540 1.00 97.62 85 TRP A O 1
ATOM 694 N N . HIS A 1 86 ? -7.458 -10.649 11.571 1.00 97.88 86 HIS A N 1
ATOM 695 C CA . HIS A 1 86 ? -8.920 -10.628 11.448 1.00 97.88 86 HIS A CA 1
ATOM 696 C C . HIS A 1 86 ? -9.510 -9.205 11.450 1.00 97.88 86 HIS A C 1
ATOM 698 O O . HIS A 1 86 ? -10.630 -8.977 11.904 1.00 97.88 86 HIS A O 1
ATOM 704 N N . ILE A 1 87 ? -8.753 -8.236 10.931 1.00 98.50 87 ILE A N 1
ATOM 705 C CA . ILE A 1 87 ? -9.217 -6.865 10.723 1.00 98.50 87 ILE A CA 1
ATOM 706 C C . ILE A 1 87 ? -9.929 -6.815 9.363 1.00 98.50 87 ILE A C 1
ATOM 708 O O . ILE A 1 87 ? -9.366 -7.302 8.374 1.00 98.50 87 ILE A O 1
ATOM 712 N N . PRO A 1 88 ? -11.125 -6.201 9.261 1.00 98.44 88 PRO A N 1
ATOM 713 C CA . PRO A 1 88 ? -11.767 -5.941 7.976 1.00 98.44 88 PRO A CA 1
ATOM 714 C C . PRO A 1 88 ? -10.775 -5.323 6.984 1.00 98.44 88 PRO A C 1
ATOM 716 O O . PRO A 1 88 ? -10.124 -4.323 7.284 1.00 98.44 88 PRO A O 1
ATOM 719 N N . THR A 1 89 ? -10.610 -5.948 5.819 1.00 98.44 89 THR A N 1
ATOM 720 C CA . THR A 1 89 ? -9.557 -5.587 4.862 1.00 98.44 89 THR A CA 1
ATOM 721 C C . THR A 1 89 ? -10.145 -5.467 3.463 1.00 98.44 89 THR A C 1
ATOM 723 O O . THR A 1 89 ? -10.644 -6.442 2.908 1.00 98.44 89 THR A O 1
ATOM 726 N N . ILE A 1 90 ? -10.077 -4.265 2.894 1.00 98.31 90 ILE A N 1
ATOM 727 C CA . ILE A 1 90 ? -10.492 -3.958 1.526 1.00 98.31 90 ILE A CA 1
ATOM 728 C C . ILE A 1 90 ? -9.239 -3.864 0.661 1.00 98.31 90 ILE A C 1
ATOM 730 O O . ILE A 1 90 ? -8.362 -3.033 0.915 1.00 98.31 90 ILE A O 1
ATOM 734 N N . VAL A 1 91 ? -9.186 -4.701 -0.376 1.00 98.31 91 VAL A N 1
ATOM 735 C CA . VAL A 1 91 ? -8.136 -4.667 -1.395 1.00 98.31 91 VAL A CA 1
ATOM 736 C C . VAL A 1 91 ? -8.713 -4.077 -2.673 1.00 98.31 91 VAL A C 1
ATOM 738 O O . VAL A 1 91 ? -9.610 -4.650 -3.287 1.00 98.31 91 VAL A O 1
ATOM 741 N N . LEU A 1 92 ? -8.213 -2.913 -3.063 1.00 98.38 92 LEU A N 1
ATOM 742 C CA . LEU A 1 92 ? -8.605 -2.236 -4.290 1.00 98.38 92 LEU A CA 1
ATOM 743 C C . LEU A 1 92 ? -7.799 -2.815 -5.438 1.00 98.38 92 LEU A C 1
ATOM 745 O O . LEU A 1 92 ? -6.575 -2.814 -5.361 1.00 98.38 92 LEU A O 1
ATOM 749 N N . LEU A 1 93 ? -8.478 -3.251 -6.494 1.00 97.50 93 LEU A N 1
ATOM 750 C CA . LEU A 1 93 ? -7.868 -3.761 -7.715 1.00 97.50 93 LEU A CA 1
ATOM 751 C C . LEU A 1 93 ? -8.157 -2.802 -8.872 1.00 97.50 93 LEU A C 1
ATOM 753 O O . LEU A 1 93 ? -9.257 -2.267 -9.000 1.00 97.50 93 LEU A O 1
ATOM 757 N N . ARG A 1 94 ? -7.161 -2.604 -9.731 1.00 98.19 94 ARG A N 1
ATOM 758 C CA . ARG A 1 94 ? -7.287 -1.873 -10.992 1.00 98.19 94 ARG A CA 1
ATOM 759 C C . ARG A 1 94 ? -6.543 -2.635 -12.074 1.00 98.19 94 ARG A C 1
ATOM 761 O O . ARG A 1 94 ? -5.529 -3.257 -11.762 1.00 98.19 94 ARG A O 1
ATOM 768 N N . GLU A 1 95 ? -7.025 -2.552 -13.310 1.00 98.38 95 GLU A N 1
ATOM 769 C CA . GLU A 1 95 ? -6.338 -3.093 -14.484 1.00 98.38 95 GLU A CA 1
ATOM 770 C C . GLU A 1 95 ? -4.835 -2.702 -14.453 1.00 98.38 95 GLU A C 1
ATOM 772 O O . GLU A 1 95 ? -4.503 -1.535 -14.178 1.00 98.38 95 GLU A O 1
ATOM 777 N N . PRO A 1 96 ? -3.920 -3.682 -14.594 1.00 98.06 96 PRO A N 1
ATOM 778 C CA . PRO A 1 96 ? -2.495 -3.479 -14.360 1.00 98.06 96 PRO A CA 1
ATOM 779 C C . PRO A 1 96 ? -1.850 -2.451 -15.288 1.00 98.06 96 PRO A C 1
ATOM 781 O O . PRO A 1 96 ? -1.069 -1.632 -14.797 1.00 98.06 96 PRO A O 1
ATOM 784 N N . GLU A 1 97 ? -2.155 -2.453 -16.588 1.00 98.06 97 GLU A N 1
ATOM 785 C CA . GLU A 1 97 ? -1.579 -1.490 -17.531 1.00 98.06 97 GLU A CA 1
ATOM 786 C C . GLU A 1 97 ? -1.965 -0.054 -17.165 1.00 98.06 97 GLU A C 1
ATOM 788 O O . GLU A 1 97 ? -1.107 0.835 -17.128 1.00 98.06 97 GLU A O 1
ATOM 793 N N . GLU A 1 98 ? -3.226 0.183 -16.805 1.00 98.25 98 GLU A N 1
ATOM 794 C CA . GLU A 1 98 ? -3.697 1.498 -16.388 1.00 98.25 98 GLU A CA 1
ATOM 795 C C . GLU A 1 98 ? -3.016 1.990 -15.103 1.00 98.25 98 GLU A C 1
ATOM 797 O O . GLU A 1 98 ? -2.579 3.148 -15.015 1.00 98.25 98 GLU A O 1
ATOM 802 N N . ALA A 1 99 ? -2.927 1.124 -14.089 1.00 98.19 99 ALA A N 1
ATOM 803 C CA . ALA A 1 99 ? -2.339 1.468 -12.800 1.00 98.19 99 ALA A CA 1
ATOM 804 C C . ALA A 1 99 ? -0.832 1.741 -12.931 1.00 98.19 99 ALA A C 1
ATOM 806 O O . ALA A 1 99 ? -0.334 2.763 -12.440 1.00 98.19 99 ALA A O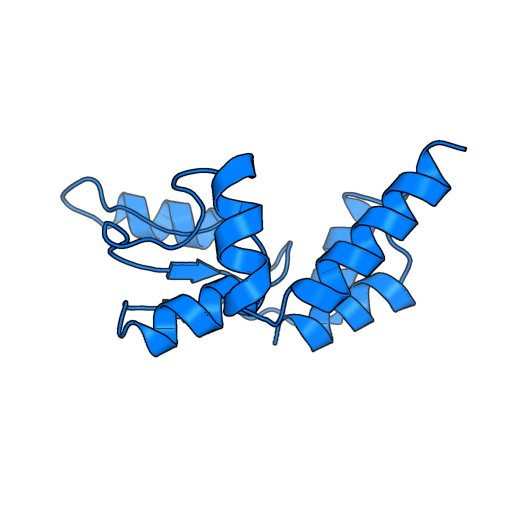 1
ATOM 807 N N . VAL A 1 100 ? -0.116 0.870 -13.651 1.00 98.12 100 VAL A N 1
ATOM 808 C CA . VAL A 1 100 ? 1.320 0.996 -13.928 1.00 98.12 100 VAL A CA 1
ATOM 809 C C . VAL A 1 100 ? 1.612 2.253 -14.739 1.00 98.12 100 VAL A C 1
ATOM 811 O O . VAL A 1 100 ? 2.475 3.046 -14.346 1.00 98.12 100 VAL A O 1
ATOM 814 N N . ARG A 1 101 ? 0.862 2.502 -15.819 1.00 97.94 101 ARG A N 1
ATOM 815 C CA . ARG A 1 101 ? 1.037 3.704 -16.643 1.00 97.94 101 ARG A CA 1
ATOM 816 C C . ARG A 1 101 ? 0.805 4.969 -15.821 1.00 97.94 101 ARG A C 1
ATOM 818 O O . ARG A 1 101 ? 1.616 5.894 -15.881 1.00 97.94 101 ARG A O 1
ATOM 825 N N . SER A 1 102 ? -0.253 5.008 -15.004 1.00 97.88 102 SER A N 1
ATOM 826 C CA . SER A 1 102 ? -0.515 6.141 -14.105 1.00 97.88 102 SER A CA 1
ATOM 827 C C . SER A 1 102 ? 0.628 6.363 -13.109 1.00 97.88 102 SER A C 1
ATOM 829 O O . SER A 1 102 ? 1.015 7.509 -12.863 1.00 97.88 102 SER A O 1
ATOM 831 N N . LEU A 1 103 ? 1.205 5.289 -12.555 1.00 97.31 103 LEU A N 1
ATOM 832 C CA . LEU A 1 103 ? 2.305 5.385 -11.594 1.00 97.31 103 LEU A CA 1
ATOM 833 C C . LEU A 1 103 ? 3.571 5.938 -12.249 1.00 97.31 103 LEU A C 1
ATOM 835 O O . LEU A 1 103 ? 4.225 6.817 -11.684 1.00 97.31 103 LEU A O 1
ATOM 839 N N . MET A 1 104 ? 3.897 5.446 -13.442 1.00 97.31 104 MET A N 1
ATOM 840 C CA . MET A 1 104 ? 5.051 5.904 -14.206 1.00 97.31 104 MET A CA 1
ATOM 841 C C . MET A 1 104 ? 4.921 7.379 -14.589 1.00 97.31 104 MET A C 1
ATOM 843 O O . MET A 1 104 ? 5.887 8.118 -14.434 1.00 97.31 104 MET A O 1
ATOM 847 N N . MET A 1 105 ? 3.735 7.839 -15.002 1.00 96.81 105 MET A N 1
ATOM 848 C CA . MET A 1 105 ? 3.500 9.263 -15.288 1.00 96.81 105 MET A CA 1
ATOM 849 C C . MET A 1 105 ? 3.668 10.144 -14.042 1.00 96.81 105 MET A C 1
ATOM 851 O O . MET A 1 105 ? 4.206 11.243 -14.133 1.00 96.81 105 MET A O 1
ATOM 855 N N . HIS A 1 106 ? 3.253 9.658 -12.869 1.00 95.00 106 HIS A N 1
ATOM 856 C CA . HIS A 1 106 ? 3.396 10.388 -11.606 1.00 95.00 106 HIS A CA 1
ATOM 857 C C . HIS A 1 106 ? 4.843 10.394 -11.070 1.00 95.00 106 HIS A C 1
ATOM 859 O O . HIS A 1 106 ? 5.252 11.316 -10.363 1.00 95.00 106 HIS A O 1
ATOM 865 N N . HIS A 1 107 ? 5.639 9.368 -11.389 1.00 93.38 107 HIS A N 1
ATOM 866 C CA . HIS A 1 107 ? 7.011 9.196 -10.897 1.00 93.38 107 HIS A CA 1
ATOM 867 C C . HIS A 1 107 ? 7.999 8.733 -11.991 1.00 93.38 107 HIS A C 1
ATOM 869 O O . HIS A 1 107 ? 8.668 7.701 -11.826 1.00 93.38 107 HIS A O 1
ATOM 875 N N . PRO A 1 108 ? 8.169 9.508 -13.078 1.00 91.88 108 PRO A N 1
ATOM 876 C CA . PRO A 1 108 ? 8.850 9.044 -14.290 1.00 91.88 108 PRO A CA 1
ATOM 877 C C . PRO A 1 108 ? 10.351 8.793 -14.102 1.00 91.88 108 PRO A C 1
ATOM 879 O O . PRO A 1 108 ? 10.950 8.013 -14.831 1.00 91.88 108 PRO A O 1
ATOM 882 N N . GLN A 1 109 ? 10.987 9.403 -13.096 1.00 91.12 109 GLN A N 1
ATOM 883 C CA . GLN A 1 109 ? 12.411 9.175 -12.812 1.00 91.12 109 GLN A CA 1
ATOM 884 C C . GLN A 1 109 ? 12.661 7.946 -11.921 1.00 91.12 109 GLN A C 1
ATOM 886 O O . GLN A 1 109 ? 13.805 7.492 -11.794 1.00 91.12 109 GLN A O 1
ATOM 891 N N . LEU A 1 110 ? 11.620 7.428 -11.258 1.00 89.75 110 LEU A N 1
ATOM 892 C CA . LEU A 1 110 ? 11.737 6.321 -10.308 1.00 89.75 110 LEU A CA 1
ATOM 893 C C . 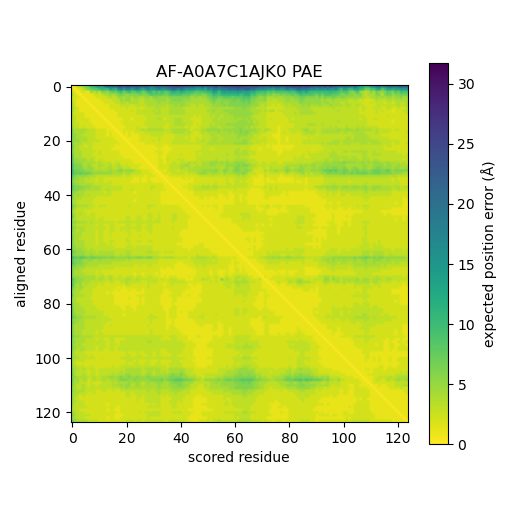LEU A 1 110 ? 11.368 4.979 -10.941 1.00 89.75 110 LEU A C 1
ATOM 895 O O . LEU A 1 110 ? 12.062 3.998 -10.676 1.00 89.75 110 LEU A O 1
ATOM 899 N N . PHE A 1 111 ? 10.336 4.955 -11.784 1.00 93.12 111 PHE A N 1
ATOM 900 C CA . PHE A 1 111 ? 9.798 3.729 -12.363 1.00 93.12 111 PHE A CA 1
ATOM 901 C C . PHE A 1 111 ? 10.111 3.593 -13.848 1.00 93.12 111 PHE A C 1
ATOM 903 O O . PHE A 1 111 ? 9.961 4.529 -14.624 1.00 93.12 111 PHE A O 1
ATOM 910 N N . ASP A 1 112 ? 10.506 2.383 -14.223 1.00 94.31 112 ASP A N 1
ATOM 911 C CA . ASP A 1 112 ? 10.348 1.853 -15.573 1.00 94.31 112 ASP A CA 1
ATOM 912 C C . ASP A 1 112 ? 9.224 0.802 -15.559 1.00 94.31 112 ASP A C 1
ATOM 914 O O . ASP A 1 112 ? 8.794 0.365 -14.485 1.00 94.31 112 ASP A O 1
ATOM 918 N N . ALA A 1 113 ? 8.742 0.403 -16.741 1.00 95.94 113 ALA A N 1
ATOM 919 C CA . ALA A 1 113 ? 7.622 -0.533 -16.862 1.00 95.94 113 ALA A CA 1
ATOM 920 C C . ALA A 1 113 ? 7.902 -1.853 -16.131 1.00 95.94 113 ALA A C 1
ATOM 922 O O . ALA A 1 113 ? 7.071 -2.327 -15.360 1.00 95.94 113 ALA A O 1
ATOM 923 N N . LYS A 1 114 ? 9.115 -2.401 -16.287 1.00 95.88 114 LYS A N 1
ATOM 924 C CA . LYS A 1 114 ? 9.525 -3.652 -15.638 1.00 95.88 114 LYS A CA 1
ATOM 925 C C . LYS A 1 114 ? 9.430 -3.557 -14.115 1.00 95.88 114 LYS A C 1
ATOM 927 O O . LYS A 1 114 ? 8.889 -4.458 -13.481 1.00 95.88 114 LYS A O 1
ATOM 932 N N . MET A 1 115 ? 9.944 -2.481 -13.521 1.00 95.00 115 MET A N 1
ATOM 933 C CA . MET A 1 115 ? 9.870 -2.265 -12.076 1.00 95.00 115 MET A CA 1
ATOM 934 C C . MET A 1 115 ? 8.429 -2.077 -11.602 1.00 95.00 115 MET A C 1
ATOM 936 O O . MET A 1 115 ? 8.058 -2.636 -10.575 1.00 95.00 115 MET A O 1
ATOM 940 N N . ALA A 1 116 ? 7.624 -1.306 -12.333 1.00 96.88 116 ALA A N 1
ATOM 941 C CA . ALA A 1 116 ? 6.248 -1.025 -11.948 1.00 96.88 116 ALA A CA 1
ATOM 942 C C . ALA A 1 116 ? 5.360 -2.281 -12.003 1.00 96.88 116 ALA A C 1
ATOM 944 O O . ALA A 1 116 ? 4.671 -2.555 -11.021 1.00 96.88 116 ALA A O 1
ATOM 945 N N . PHE A 1 117 ? 5.442 -3.081 -13.074 1.00 98.00 117 PHE A N 1
ATOM 946 C CA . PHE A 1 117 ? 4.741 -4.368 -13.167 1.00 98.00 117 PHE A CA 1
ATOM 947 C C . PHE A 1 117 ? 5.229 -5.368 -12.120 1.00 98.00 117 PHE A C 1
ATOM 949 O O . PHE A 1 117 ? 4.418 -6.042 -11.494 1.00 98.00 117 PHE A O 1
ATOM 956 N N . HIS A 1 118 ? 6.540 -5.437 -11.869 1.00 96.81 118 HIS A N 1
ATOM 957 C CA . HIS A 1 118 ? 7.059 -6.302 -10.811 1.00 96.81 118 HIS A CA 1
ATOM 958 C C . HIS A 1 118 ? 6.483 -5.926 -9.441 1.00 96.81 118 HIS A C 1
ATOM 960 O O . HIS A 1 118 ? 6.090 -6.796 -8.678 1.00 96.81 118 HIS A O 1
ATOM 966 N N . GLU A 1 119 ? 6.372 -4.634 -9.131 1.00 97.00 119 GLU A N 1
ATOM 967 C CA . GLU A 1 119 ? 5.733 -4.200 -7.888 1.00 97.00 119 GLU A CA 1
ATOM 968 C C . GLU A 1 119 ? 4.233 -4.470 -7.833 1.00 97.00 119 GLU A C 1
ATOM 970 O O . GLU A 1 119 ? 3.711 -4.663 -6.739 1.00 97.00 119 GLU A O 1
ATOM 975 N N . TYR A 1 120 ? 3.552 -4.469 -8.978 1.00 98.06 120 TYR A N 1
ATOM 976 C CA . TYR A 1 120 ? 2.144 -4.838 -9.060 1.00 98.06 120 TYR A CA 1
ATOM 977 C C . TYR A 1 120 ? 1.962 -6.313 -8.682 1.00 98.06 120 TYR A C 1
ATOM 979 O O . TYR A 1 120 ? 1.164 -6.613 -7.803 1.00 98.06 120 TYR A O 1
ATOM 987 N N . LEU A 1 121 ? 2.783 -7.202 -9.254 1.00 97.50 121 LEU A N 1
ATOM 988 C CA . LEU A 1 121 ? 2.786 -8.643 -8.955 1.00 97.50 121 LEU A CA 1
ATOM 989 C C . LEU A 1 121 ? 3.215 -8.987 -7.525 1.00 97.50 121 LEU A C 1
ATOM 991 O O . LEU A 1 121 ? 2.896 -10.051 -7.026 1.00 97.50 121 LEU A O 1
ATOM 995 N N . ILE A 1 122 ? 4.013 -8.136 -6.883 1.00 97.06 122 ILE A N 1
ATOM 996 C CA . ILE A 1 122 ? 4.377 -8.333 -5.474 1.00 97.06 122 ILE A CA 1
ATOM 997 C C . ILE A 1 122 ? 3.259 -7.836 -4.546 1.00 97.06 122 ILE A C 1
ATOM 999 O O . ILE A 1 122 ? 3.179 -8.266 -3.396 1.00 97.06 122 ILE A O 1
ATOM 1003 N N . PHE A 1 123 ? 2.427 -6.896 -5.007 1.00 97.75 123 PHE A N 1
ATOM 1004 C CA . PHE A 1 123 ? 1.329 -6.364 -4.209 1.00 97.75 123 PHE A CA 1
ATOM 1005 C C . PHE A 1 123 ? 0.102 -7.292 -4.185 1.00 97.75 123 PHE A C 1
ATOM 1007 O O . PHE A 1 123 ? -0.471 -7.466 -3.108 1.00 97.75 123 PHE A O 1
ATOM 1014 N N . TYR A 1 124 ? -0.310 -7.827 -5.339 1.00 96.62 124 TYR A N 1
ATOM 1015 C CA . TYR A 1 124 ? -1.454 -8.742 -5.482 1.00 96.62 124 TYR A CA 1
ATOM 1016 C C . TYR A 1 124 ? -0.986 -10.189 -5.570 1.00 96.62 124 TYR A C 1
ATOM 1018 O O . TYR A 1 124 ? -1.629 -11.041 -4.920 1.00 96.62 124 TYR A O 1
#